Protein AF-A0A4D6N1C5-F1 (afdb_monomer_lite)

Organism: Vigna unguiculata (NCBI:txid3917)

Secondary structure (DSSP, 8-state):
-----------EESTTS-HHHHHHHHHIIIIIS--SS-TTEE-HHHHHHHHHHHTTPPP-HHHHHHHHHHHHHH-TT---TTHHHHHHHHHHTT---TTS---PPPS-----HHHHHHTTEEEETTEEEEGGGPPPP------PPP-PPPPPP----------------

Radius of gyration: 31.16 Å; chains: 1; bounding box: 78×96×58 Å

Sequence (169 aa):
MRRLDQEIGRQLLAGPLKVDERLLHYLIVWILCPRGTNHAQCSEADLMIIYVMLNHIPIHWPSIILDTMLKAKRLPQYPLPYSLLISRICEYKGVNVSDEQSHNTIKANKIAENSLKQMKFIPFGNTYIHKGDMPPSDHEEEENPPTAPIPPVDTNIGSSSGVGGSSSS

Structure (mmCIF, N/CA/C/O backbone):
data_AF-A0A4D6N1C5-F1
#
_entry.id   AF-A0A4D6N1C5-F1
#
loop_
_atom_site.group_PDB
_atom_site.id
_atom_site.type_symbol
_atom_site.label_atom_id
_atom_site.label_alt_id
_atom_site.label_comp_id
_atom_site.label_asym_id
_atom_site.label_entity_id
_atom_site.label_seq_id
_atom_site.pdbx_PDB_ins_code
_atom_site.Cartn_x
_atom_site.Cartn_y
_atom_site.Cartn_z
_atom_site.occupancy
_atom_site.B_iso_or_equiv
_atom_site.auth_seq_id
_atom_site.auth_comp_id
_atom_site.auth_asym_id
_atom_site.auth_atom_id
_atom_site.pdbx_PDB_model_num
ATOM 1 N N . MET A 1 1 ? 28.637 -7.520 23.924 1.00 36.12 1 MET A N 1
ATOM 2 C CA . MET A 1 1 ? 27.192 -7.746 23.706 1.00 36.12 1 MET A CA 1
ATOM 3 C C . MET A 1 1 ? 26.839 -7.130 22.354 1.00 36.12 1 MET A C 1
ATOM 5 O O . MET A 1 1 ? 26.818 -5.912 22.241 1.00 36.12 1 MET A O 1
ATOM 9 N N . ARG A 1 2 ? 26.776 -7.945 21.291 1.00 32.53 2 ARG A N 1
ATOM 10 C CA . ARG A 1 2 ? 26.590 -7.470 19.907 1.00 32.53 2 ARG A CA 1
ATOM 11 C C . ARG A 1 2 ? 25.115 -7.113 19.703 1.00 32.53 2 ARG A C 1
ATOM 13 O O . ARG A 1 2 ? 24.261 -7.945 19.988 1.00 32.53 2 ARG A O 1
ATOM 20 N N . ARG A 1 3 ? 24.834 -5.893 19.237 1.00 37.72 3 ARG A N 1
ATOM 21 C CA . ARG A 1 3 ? 23.512 -5.504 18.727 1.00 37.72 3 ARG A CA 1
ATOM 22 C C . ARG A 1 3 ? 23.259 -6.277 17.432 1.00 37.72 3 ARG A C 1
ATOM 24 O O . ARG A 1 3 ? 24.078 -6.204 16.523 1.00 37.72 3 ARG A O 1
ATOM 31 N N . LEU A 1 4 ? 22.160 -7.025 17.397 1.00 43.91 4 LEU A N 1
ATOM 32 C CA . LEU A 1 4 ? 21.707 -7.835 16.262 1.00 43.91 4 LEU A CA 1
ATOM 33 C C . LEU A 1 4 ? 20.710 -7.091 15.354 1.00 43.91 4 LEU A C 1
ATOM 35 O O . LEU A 1 4 ? 20.242 -7.664 14.384 1.00 43.91 4 LEU A O 1
ATOM 39 N N . ASP A 1 5 ? 20.447 -5.802 15.587 1.00 43.41 5 ASP A N 1
ATOM 40 C CA . ASP A 1 5 ? 19.431 -5.045 14.833 1.00 43.41 5 ASP A CA 1
ATOM 41 C C . ASP A 1 5 ? 19.991 -4.298 13.613 1.00 43.41 5 ASP A C 1
ATOM 43 O O . ASP A 1 5 ? 19.510 -3.231 13.233 1.00 43.41 5 ASP A O 1
ATOM 47 N N . GLN A 1 6 ? 21.040 -4.839 13.000 1.00 42.22 6 GLN A N 1
ATOM 48 C CA . GLN A 1 6 ? 21.573 -4.316 11.747 1.00 42.22 6 GLN A CA 1
ATOM 49 C C . GLN A 1 6 ? 21.777 -5.460 10.758 1.00 42.22 6 GLN A C 1
ATOM 51 O O . GLN A 1 6 ? 22.848 -5.636 10.185 1.00 42.22 6 GLN A O 1
ATOM 56 N N . GLU A 1 7 ? 20.714 -6.235 10.535 1.00 42.81 7 GLU A N 1
ATOM 57 C CA . GLU A 1 7 ? 20.507 -6.828 9.219 1.00 42.81 7 GLU A CA 1
ATOM 58 C C . GLU A 1 7 ? 20.376 -5.669 8.236 1.00 42.81 7 GLU A C 1
ATOM 60 O O . GLU A 1 7 ? 19.330 -5.045 8.058 1.00 42.81 7 GLU A O 1
ATOM 65 N N . ILE A 1 8 ? 21.520 -5.327 7.651 1.00 46.59 8 ILE A N 1
ATOM 66 C CA . ILE A 1 8 ? 21.655 -4.540 6.438 1.00 46.59 8 ILE A CA 1
ATOM 67 C C . ILE A 1 8 ? 20.926 -5.348 5.364 1.00 46.59 8 ILE A C 1
ATOM 69 O O . ILE A 1 8 ? 21.528 -6.110 4.609 1.00 46.59 8 ILE A O 1
ATOM 73 N N . GLY A 1 9 ? 19.598 -5.234 5.347 1.00 48.16 9 GLY A N 1
ATOM 74 C CA . GLY A 1 9 ? 18.778 -5.690 4.246 1.00 48.16 9 GLY A CA 1
ATOM 75 C C . GLY A 1 9 ? 19.333 -5.006 3.012 1.00 48.16 9 GLY A C 1
ATOM 76 O O . GLY A 1 9 ? 19.382 -3.774 2.950 1.00 48.16 9 GLY A O 1
ATOM 77 N N . ARG A 1 10 ? 19.848 -5.799 2.071 1.00 52.66 10 ARG A N 1
ATOM 78 C CA . ARG A 1 10 ? 20.282 -5.310 0.763 1.00 52.66 10 ARG A CA 1
ATOM 79 C C . ARG A 1 10 ? 19.184 -4.386 0.245 1.00 52.66 10 ARG A C 1
ATOM 81 O O . ARG A 1 10 ? 18.060 -4.832 0.042 1.00 52.66 10 ARG A O 1
ATOM 88 N N . GLN A 1 11 ? 19.488 -3.099 0.105 1.00 61.00 11 GLN A N 1
ATOM 89 C CA . GLN A 1 11 ? 18.526 -2.124 -0.393 1.00 61.00 11 GLN A CA 1
ATOM 90 C C . GLN A 1 11 ? 18.298 -2.436 -1.871 1.00 61.00 11 GLN A C 1
ATOM 92 O O . GLN A 1 11 ? 19.080 -2.027 -2.728 1.00 61.00 11 GLN A O 1
ATOM 97 N N . LEU A 1 12 ? 17.270 -3.231 -2.162 1.00 73.50 12 LEU A N 1
ATOM 98 C CA . LEU A 1 12 ? 16.853 -3.516 -3.524 1.00 73.50 12 LEU A CA 1
ATOM 99 C C . LEU A 1 12 ? 16.140 -2.269 -4.041 1.00 73.50 12 LEU A C 1
ATOM 101 O O . LEU A 1 12 ? 15.306 -1.679 -3.359 1.00 73.50 12 LEU A O 1
ATOM 105 N N . LEU A 1 13 ? 16.498 -1.818 -5.235 1.00 79.25 13 LEU A N 1
ATOM 106 C CA . LEU A 1 13 ? 15.767 -0.745 -5.897 1.00 79.25 13 LEU A CA 1
ATOM 107 C C . LEU A 1 13 ? 14.562 -1.360 -6.607 1.00 79.25 13 LEU A C 1
ATOM 109 O O . LEU A 1 13 ? 14.666 -2.454 -7.146 1.00 79.25 13 LEU A O 1
ATOM 113 N N . ALA A 1 14 ? 13.447 -0.637 -6.689 1.00 76.81 14 ALA A N 1
ATOM 114 C CA . ALA A 1 14 ? 12.329 -1.015 -7.560 1.00 76.81 14 ALA A CA 1
ATOM 115 C C . ALA A 1 14 ? 12.672 -0.854 -9.062 1.00 76.81 14 ALA A C 1
ATOM 117 O O . ALA A 1 14 ? 11.908 -1.253 -9.935 1.00 76.81 14 ALA A O 1
ATOM 118 N N . GLY A 1 15 ? 13.834 -0.258 -9.362 1.00 76.94 15 GLY A N 1
ATOM 119 C CA . GLY A 1 15 ? 14.343 0.035 -10.704 1.00 76.94 15 GLY A CA 1
ATOM 120 C C . GLY A 1 15 ? 14.475 -1.161 -11.661 1.00 76.94 15 GLY A C 1
ATOM 121 O O . GLY A 1 15 ? 14.214 -0.961 -12.843 1.00 76.94 15 GLY A O 1
ATOM 122 N N . PRO A 1 16 ? 14.870 -2.362 -11.205 1.00 82.19 16 PRO A N 1
ATOM 123 C CA . PRO A 1 16 ? 14.964 -3.559 -12.047 1.00 82.19 16 PRO A CA 1
ATOM 124 C C . PRO A 1 16 ? 13.665 -4.377 -12.173 1.00 82.19 16 PRO A C 1
ATOM 126 O O . PRO A 1 16 ? 13.671 -5.381 -12.877 1.00 82.19 16 PRO A O 1
ATOM 129 N N . LEU A 1 17 ? 12.577 -4.003 -11.484 1.00 83.12 17 LEU A N 1
ATOM 130 C CA . LEU A 1 17 ? 11.295 -4.720 -11.559 1.00 83.12 17 LEU A CA 1
ATOM 131 C C . LEU A 1 17 ? 10.588 -4.459 -12.893 1.00 83.12 17 LEU A C 1
ATOM 133 O O . LEU A 1 17 ? 10.710 -3.368 -13.456 1.00 83.12 17 LEU A O 1
ATOM 137 N N . LYS A 1 18 ? 9.781 -5.410 -13.372 1.00 85.62 18 LYS A N 1
ATOM 138 C CA . LYS A 1 18 ? 8.895 -5.172 -14.525 1.00 85.62 18 LYS A CA 1
ATOM 139 C C . LYS A 1 18 ? 7.900 -4.049 -14.220 1.00 85.62 18 LYS A C 1
ATOM 141 O O . LYS A 1 18 ? 7.646 -3.729 -13.059 1.00 85.62 18 LYS A O 1
ATOM 146 N N . VAL A 1 19 ? 7.310 -3.456 -15.258 1.00 82.00 19 VAL A N 1
ATOM 147 C CA . VAL A 1 19 ? 6.355 -2.341 -15.108 1.00 82.00 19 VAL A CA 1
ATOM 148 C C . VAL A 1 19 ? 5.199 -2.709 -14.167 1.00 82.00 19 VAL A C 1
ATOM 150 O O . VAL A 1 19 ? 4.911 -1.946 -13.246 1.00 82.00 19 VAL A O 1
ATOM 153 N N . ASP A 1 20 ? 4.615 -3.899 -14.323 1.00 84.75 20 ASP A N 1
ATOM 154 C CA . ASP A 1 20 ? 3.500 -4.365 -13.484 1.00 84.75 20 ASP A CA 1
ATOM 155 C C . ASP A 1 20 ? 3.916 -4.566 -12.019 1.00 84.75 20 ASP A C 1
ATOM 157 O O . ASP A 1 20 ? 3.252 -4.093 -11.098 1.00 84.75 20 ASP A O 1
ATOM 161 N N . GLU A 1 21 ? 5.067 -5.205 -11.790 1.00 89.12 21 GLU A N 1
ATOM 162 C CA . GLU A 1 21 ? 5.654 -5.410 -10.457 1.00 89.12 21 GLU A CA 1
ATOM 163 C C . GLU A 1 21 ? 5.962 -4.077 -9.767 1.00 89.12 21 GLU A C 1
ATOM 165 O O . GLU A 1 21 ? 5.753 -3.915 -8.565 1.00 89.12 21 GLU A O 1
ATOM 170 N N . ARG A 1 22 ? 6.430 -3.091 -10.534 1.00 85.88 22 ARG A N 1
ATOM 171 C CA . ARG A 1 22 ? 6.745 -1.753 -10.040 1.00 85.88 22 ARG A CA 1
ATOM 172 C C . ARG A 1 22 ? 5.488 -0.956 -9.714 1.00 85.88 22 ARG A C 1
ATOM 174 O O . ARG A 1 22 ? 5.465 -0.245 -8.712 1.00 85.88 22 ARG A O 1
ATOM 181 N N . LEU A 1 23 ? 4.439 -1.079 -10.524 1.00 85.69 23 LEU A N 1
ATOM 182 C CA . LEU A 1 23 ? 3.145 -0.472 -10.230 1.00 85.69 23 LEU A CA 1
ATOM 183 C C . LEU A 1 23 ? 2.548 -1.066 -8.948 1.00 85.69 23 LEU A C 1
ATOM 185 O O . LEU A 1 23 ? 2.091 -0.315 -8.084 1.00 85.69 23 LEU A O 1
ATOM 189 N N . LEU A 1 24 ? 2.626 -2.391 -8.785 1.00 90.25 24 LEU A N 1
ATOM 190 C CA . LEU A 1 24 ? 2.238 -3.071 -7.549 1.00 90.25 24 LEU A CA 1
ATOM 191 C C . LEU A 1 24 ? 3.071 -2.591 -6.359 1.00 90.25 24 LEU A C 1
ATOM 193 O O . LEU A 1 24 ? 2.501 -2.264 -5.321 1.00 90.25 24 LEU A O 1
ATOM 197 N N . HIS A 1 25 ? 4.394 -2.470 -6.512 1.00 89.81 25 HIS A N 1
ATOM 198 C CA . HIS A 1 25 ? 5.272 -1.903 -5.483 1.00 89.81 25 HIS A CA 1
ATOM 199 C C . HIS A 1 25 ? 4.802 -0.512 -5.050 1.00 89.81 25 HIS A C 1
ATOM 201 O O . HIS A 1 25 ? 4.629 -0.262 -3.859 1.00 89.81 25 HIS A O 1
ATOM 207 N N . TYR A 1 26 ? 4.523 0.388 -5.996 1.00 86.00 26 TYR A N 1
ATOM 208 C CA . TYR A 1 26 ? 4.030 1.723 -5.658 1.00 86.00 26 TYR A CA 1
ATOM 209 C C . TYR A 1 26 ? 2.666 1.685 -4.967 1.00 86.00 26 TYR A C 1
ATOM 211 O O . TYR A 1 26 ? 2.483 2.381 -3.971 1.00 86.00 26 TYR A O 1
ATOM 219 N N . LEU A 1 27 ? 1.736 0.840 -5.417 1.00 86.56 27 LEU A N 1
ATOM 220 C CA . LEU A 1 27 ? 0.441 0.664 -4.757 1.00 86.56 27 LEU A CA 1
ATOM 221 C C . LEU A 1 27 ? 0.609 0.191 -3.307 1.00 86.56 27 LEU A C 1
ATOM 223 O O . LEU A 1 27 ? -0.037 0.712 -2.394 1.00 86.56 27 LEU A O 1
ATOM 227 N N . ILE A 1 28 ? 1.514 -0.762 -3.084 1.00 87.62 28 ILE A N 1
ATOM 228 C CA . ILE A 1 28 ? 1.828 -1.274 -1.753 1.00 87.62 28 ILE A CA 1
ATOM 229 C C . ILE A 1 28 ? 2.409 -0.152 -0.900 1.00 87.62 28 ILE A C 1
ATOM 231 O O . ILE A 1 28 ? 1.866 0.154 0.153 1.00 87.62 28 ILE A O 1
ATOM 235 N N . VAL A 1 29 ? 3.456 0.525 -1.361 1.00 85.56 29 VAL A N 1
ATOM 236 C CA . VAL A 1 29 ? 4.172 1.532 -0.566 1.00 85.56 29 VAL A CA 1
ATOM 237 C C . VAL A 1 29 ? 3.378 2.819 -0.349 1.00 85.56 29 VAL A C 1
ATOM 239 O O . VAL A 1 29 ? 3.680 3.559 0.580 1.00 85.56 29 VAL A O 1
ATOM 242 N N . TRP A 1 30 ? 2.369 3.113 -1.162 1.00 79.81 30 TRP A N 1
ATOM 243 C CA . TRP A 1 30 ? 1.564 4.324 -0.993 1.00 79.81 30 TRP A CA 1
ATOM 244 C C . TRP A 1 30 ? 0.241 4.079 -0.282 1.00 79.81 30 TRP A C 1
ATOM 246 O O . TRP A 1 30 ? -0.221 4.956 0.444 1.00 79.81 30 TRP A O 1
ATOM 256 N N . ILE A 1 31 ? -0.372 2.911 -0.483 1.00 80.19 31 ILE A N 1
ATOM 257 C CA . ILE A 1 31 ? -1.743 2.656 -0.030 1.00 80.19 31 ILE A CA 1
ATOM 258 C C . ILE A 1 31 ? -1.784 1.556 1.031 1.00 80.19 31 ILE A C 1
ATOM 260 O O . ILE A 1 31 ? -2.375 1.752 2.089 1.00 80.19 31 ILE A O 1
ATOM 264 N N . LEU A 1 32 ? -1.156 0.405 0.775 1.00 81.62 32 LEU A N 1
ATOM 265 C CA . LEU A 1 32 ? -1.341 -0.794 1.610 1.00 81.62 32 LEU A CA 1
ATOM 266 C C . LEU A 1 32 ? -0.343 -0.902 2.769 1.00 81.62 32 LEU A C 1
ATOM 268 O O . LEU A 1 32 ? -0.635 -1.412 3.840 1.00 81.62 32 LEU A O 1
ATOM 272 N N . CYS A 1 33 ? 0.886 -0.479 2.584 1.00 81.62 33 CYS A N 1
ATOM 273 C CA . CYS A 1 33 ? 1.932 -0.534 3.593 1.00 81.62 33 CYS A CA 1
ATOM 274 C C . CYS A 1 33 ? 2.741 0.755 3.507 1.00 81.62 33 CYS A C 1
ATOM 276 O O . CYS A 1 33 ? 3.924 0.720 3.155 1.00 81.62 33 CYS A O 1
ATOM 278 N N . PRO A 1 34 ? 2.119 1.915 3.779 1.00 78.12 34 PRO A N 1
ATOM 279 C CA . PRO A 1 34 ? 2.815 3.170 3.628 1.00 78.12 34 PRO A CA 1
ATOM 280 C C . PRO A 1 34 ? 3.932 3.325 4.633 1.00 78.12 34 PRO A C 1
ATOM 282 O O . PRO A 1 34 ? 3.792 3.041 5.824 1.00 78.12 34 PRO A O 1
ATOM 285 N N . ARG A 1 35 ? 5.073 3.770 4.114 1.00 75.44 35 ARG A N 1
ATOM 286 C CA . ARG A 1 35 ? 6.318 3.938 4.856 1.00 75.44 35 ARG A CA 1
ATOM 287 C C . ARG A 1 35 ? 6.852 5.343 4.628 1.00 75.44 35 ARG A C 1
ATOM 289 O O . ARG A 1 35 ? 6.720 5.901 3.541 1.00 75.44 35 ARG A O 1
ATOM 296 N N . GLY A 1 36 ? 7.492 5.887 5.661 1.00 68.88 36 GLY A N 1
ATOM 297 C CA . GLY A 1 36 ? 8.195 7.173 5.593 1.00 68.88 36 GLY A CA 1
ATOM 298 C C . GLY A 1 36 ? 9.591 7.092 4.962 1.00 68.88 36 GLY A C 1
ATOM 299 O O . GLY A 1 36 ? 10.303 8.088 4.935 1.00 68.88 36 GLY A O 1
ATOM 300 N N . THR A 1 37 ? 10.016 5.911 4.505 1.00 71.69 37 THR A N 1
ATOM 301 C CA . THR A 1 37 ? 11.320 5.681 3.865 1.00 71.69 37 THR A CA 1
ATOM 302 C C . THR A 1 37 ? 11.252 5.932 2.357 1.00 71.69 37 THR A C 1
ATOM 304 O O . THR A 1 37 ? 10.173 6.089 1.795 1.00 71.69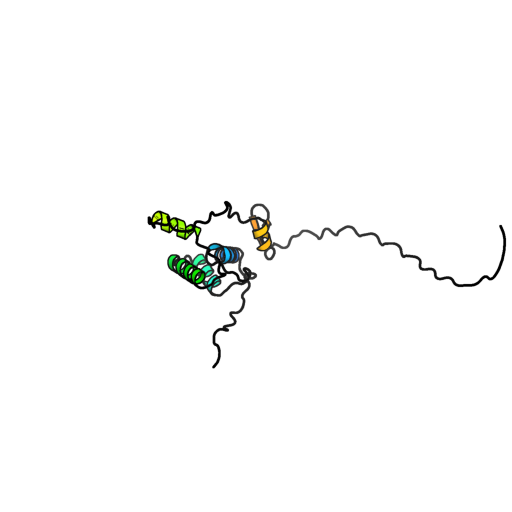 37 THR A O 1
ATOM 307 N N . ASN A 1 38 ? 12.404 5.948 1.678 1.00 77.81 38 ASN A N 1
ATOM 308 C CA . ASN A 1 38 ? 12.483 6.145 0.228 1.00 77.81 38 ASN A CA 1
ATOM 309 C C . ASN A 1 38 ? 11.603 5.133 -0.534 1.00 77.81 38 ASN A C 1
ATOM 311 O O . ASN A 1 38 ? 11.867 3.933 -0.504 1.00 77.81 38 ASN A O 1
ATOM 315 N N . HIS A 1 39 ? 10.589 5.616 -1.259 1.00 78.62 39 HIS A N 1
ATOM 316 C CA . HIS A 1 39 ? 9.636 4.768 -1.988 1.00 78.62 39 HIS A CA 1
ATOM 317 C C . HIS A 1 39 ? 10.237 4.041 -3.195 1.00 78.62 39 HIS A C 1
ATOM 319 O O . HIS A 1 39 ? 9.641 3.090 -3.691 1.00 78.62 39 HIS A O 1
ATOM 325 N N . ALA A 1 40 ? 11.422 4.447 -3.659 1.00 79.06 40 ALA A N 1
ATOM 326 C CA . ALA A 1 40 ? 12.165 3.719 -4.685 1.00 79.06 40 ALA A CA 1
ATOM 327 C C . ALA A 1 40 ? 12.864 2.461 -4.139 1.00 79.06 40 ALA A C 1
ATOM 329 O O . ALA A 1 40 ? 13.331 1.640 -4.930 1.00 79.06 40 ALA A O 1
ATOM 330 N N . GLN A 1 41 ? 12.959 2.311 -2.813 1.00 84.00 41 GLN A N 1
ATOM 331 C CA . GLN A 1 41 ? 13.503 1.115 -2.181 1.00 84.00 41 GLN A CA 1
ATOM 332 C C . GLN A 1 41 ? 12.413 0.055 -2.030 1.00 84.00 41 GLN A C 1
ATOM 334 O O . GLN A 1 41 ? 11.312 0.320 -1.546 1.00 84.00 41 GLN A O 1
ATOM 339 N N . CYS A 1 42 ? 12.759 -1.154 -2.442 1.00 83.75 42 CYS A N 1
ATOM 340 C CA . CYS A 1 42 ? 11.967 -2.357 -2.318 1.00 83.75 42 CYS A CA 1
ATOM 341 C C . CYS A 1 42 ? 12.561 -3.192 -1.177 1.00 83.75 42 CYS A C 1
ATOM 343 O O . CYS A 1 42 ? 13.748 -3.516 -1.168 1.00 83.75 42 CYS A O 1
ATOM 345 N N . SER A 1 43 ? 11.748 -3.477 -0.168 1.00 85.88 43 SER A N 1
ATOM 346 C CA . SER A 1 43 ? 12.099 -4.369 0.935 1.00 85.88 43 SER A CA 1
ATOM 347 C C . SER A 1 43 ? 11.649 -5.787 0.623 1.00 85.88 43 SER A C 1
ATOM 349 O O . SER A 1 43 ? 10.731 -5.987 -0.165 1.00 85.88 43 SER A O 1
ATOM 351 N N . GLU A 1 44 ? 12.232 -6.772 1.297 1.00 86.44 44 GLU A N 1
ATOM 352 C CA . GLU A 1 44 ? 11.825 -8.174 1.164 1.00 86.44 44 GLU A CA 1
ATOM 353 C C . GLU A 1 44 ? 10.315 -8.377 1.372 1.00 86.44 44 GLU A C 1
ATOM 355 O O . GLU A 1 44 ? 9.674 -9.088 0.602 1.00 86.44 44 GLU A O 1
ATOM 360 N N . ALA A 1 45 ? 9.718 -7.676 2.341 1.00 85.88 45 ALA A N 1
ATOM 361 C CA . ALA A 1 45 ? 8.276 -7.714 2.567 1.00 85.88 45 ALA A CA 1
ATOM 362 C C . ALA A 1 45 ? 7.472 -7.205 1.356 1.00 85.88 45 ALA A C 1
ATOM 364 O O . ALA A 1 45 ? 6.425 -7.769 1.046 1.00 85.88 45 ALA A O 1
ATOM 365 N N . ASP A 1 46 ? 7.964 -6.184 0.645 1.00 88.50 46 ASP A N 1
ATOM 366 C CA . ASP A 1 46 ? 7.302 -5.685 -0.566 1.00 88.50 46 ASP A CA 1
ATOM 367 C C . ASP A 1 46 ? 7.368 -6.734 -1.679 1.00 88.50 46 ASP A C 1
ATOM 369 O O . ASP A 1 46 ? 6.347 -7.020 -2.298 1.00 88.50 46 ASP A O 1
ATOM 373 N N . LEU A 1 47 ? 8.532 -7.368 -1.887 1.00 90.62 47 LEU A N 1
ATOM 374 C CA . LEU A 1 47 ? 8.682 -8.443 -2.876 1.00 90.62 47 LEU A CA 1
ATOM 375 C C . LEU A 1 47 ? 7.760 -9.625 -2.565 1.00 90.62 47 LEU A C 1
ATOM 377 O O . LEU A 1 47 ? 7.128 -10.159 -3.473 1.00 90.62 47 LEU A O 1
ATOM 381 N N . MET A 1 48 ? 7.649 -10.010 -1.292 1.00 90.12 48 MET A N 1
ATOM 382 C CA . MET A 1 48 ? 6.746 -11.079 -0.866 1.00 90.12 48 MET A CA 1
ATOM 383 C C . MET A 1 48 ? 5.288 -10.731 -1.166 1.00 90.12 48 MET A C 1
ATOM 385 O O . MET A 1 48 ? 4.563 -11.561 -1.707 1.00 90.12 48 MET A O 1
ATOM 389 N N . ILE A 1 49 ? 4.854 -9.500 -0.879 1.00 89.75 49 ILE A N 1
ATOM 390 C CA . ILE A 1 49 ? 3.486 -9.064 -1.182 1.00 89.75 49 ILE A CA 1
ATOM 391 C C . ILE A 1 49 ? 3.254 -9.022 -2.700 1.00 89.75 49 ILE A C 1
ATOM 393 O O . ILE A 1 49 ? 2.232 -9.528 -3.159 1.00 89.75 49 ILE A O 1
ATOM 397 N N . ILE A 1 50 ? 4.194 -8.481 -3.485 1.00 92.06 50 ILE A N 1
ATOM 398 C CA . ILE A 1 50 ? 4.116 -8.462 -4.957 1.00 92.06 50 ILE A CA 1
ATOM 399 C C . ILE A 1 50 ? 3.982 -9.889 -5.495 1.00 92.06 50 ILE A C 1
ATOM 401 O O . ILE A 1 50 ? 3.072 -10.167 -6.273 1.00 92.06 50 ILE A O 1
ATOM 405 N N . TYR A 1 51 ? 4.833 -10.810 -5.038 1.00 92.44 51 TYR A N 1
ATOM 406 C CA . TYR A 1 51 ? 4.792 -12.216 -5.433 1.00 92.44 51 TYR A CA 1
ATOM 407 C C . TYR A 1 51 ? 3.441 -12.860 -5.107 1.00 92.44 51 TYR A C 1
ATOM 409 O O . TYR A 1 51 ? 2.831 -13.497 -5.963 1.00 92.44 51 TYR A O 1
ATOM 417 N N . VAL A 1 52 ? 2.946 -12.672 -3.884 1.00 93.19 52 VAL A N 1
ATOM 418 C CA . VAL A 1 52 ? 1.667 -13.232 -3.430 1.00 93.19 52 VAL A CA 1
ATOM 419 C C . VAL A 1 52 ? 0.497 -12.677 -4.253 1.00 93.19 52 VAL A C 1
ATOM 421 O O . VAL A 1 52 ? -0.378 -13.450 -4.641 1.00 93.19 52 VAL A O 1
ATOM 424 N N . MET A 1 53 ? 0.505 -11.383 -4.600 1.00 91.25 53 MET A N 1
ATOM 425 C CA . MET A 1 53 ? -0.515 -10.791 -5.475 1.00 91.25 53 MET A CA 1
ATOM 426 C C . MET A 1 53 ? -0.464 -11.338 -6.902 1.00 91.25 53 MET A C 1
ATOM 428 O O . MET A 1 53 ? -1.506 -11.703 -7.442 1.00 91.25 53 MET A O 1
ATOM 432 N N . LEU A 1 54 ? 0.728 -11.422 -7.501 1.00 92.12 54 LEU A N 1
ATOM 433 C CA . LEU A 1 54 ? 0.909 -11.934 -8.864 1.00 92.12 54 LEU A CA 1
ATOM 434 C C . LEU A 1 54 ? 0.516 -13.409 -8.994 1.00 92.12 54 LEU A C 1
ATOM 436 O O . LEU A 1 54 ? 0.039 -13.827 -10.042 1.00 92.12 54 LEU A O 1
ATOM 440 N N . ASN A 1 55 ? 0.688 -14.191 -7.927 1.00 93.00 55 ASN A N 1
ATOM 441 C CA . ASN A 1 55 ? 0.306 -15.603 -7.887 1.00 93.00 55 ASN A CA 1
ATOM 442 C C . ASN A 1 55 ? -1.118 -15.835 -7.356 1.00 93.00 55 ASN A C 1
ATOM 444 O O . ASN A 1 55 ? -1.503 -16.982 -7.141 1.00 93.00 55 ASN A O 1
ATOM 448 N N . HIS A 1 56 ? -1.900 -14.774 -7.122 1.00 91.88 56 HIS A N 1
ATOM 449 C CA . HIS A 1 56 ? -3.267 -14.853 -6.591 1.00 91.88 56 HIS A CA 1
ATOM 450 C C . HIS A 1 56 ? -3.390 -15.648 -5.280 1.00 91.88 56 HIS A C 1
ATOM 452 O O . HIS A 1 56 ? -4.413 -16.276 -5.000 1.00 91.88 56 HIS A O 1
ATOM 458 N N . ILE A 1 57 ? -2.346 -15.616 -4.455 1.00 94.19 57 ILE A N 1
ATOM 459 C CA . ILE A 1 57 ? -2.344 -16.271 -3.152 1.00 94.19 57 ILE A CA 1
ATOM 460 C C . ILE A 1 57 ? -3.150 -15.389 -2.180 1.00 94.19 57 ILE A C 1
ATOM 462 O O . ILE A 1 57 ? -2.957 -14.170 -2.146 1.00 94.19 57 ILE A O 1
ATOM 466 N N . PRO A 1 58 ? -4.067 -15.963 -1.380 1.00 90.25 58 PRO A N 1
ATOM 467 C CA . PRO A 1 58 ? -4.900 -15.183 -0.473 1.00 90.25 58 PRO A CA 1
ATOM 468 C C . PRO A 1 58 ? -4.059 -14.491 0.606 1.00 90.25 58 PRO A C 1
ATOM 470 O O . PRO A 1 58 ? -3.323 -15.131 1.356 1.00 90.25 58 PRO A O 1
ATOM 473 N N . ILE A 1 59 ? -4.213 -13.170 0.708 1.00 88.12 59 ILE A N 1
ATOM 474 C CA . ILE A 1 59 ? -3.572 -12.339 1.732 1.00 88.12 59 ILE A CA 1
ATOM 475 C C . ILE A 1 59 ? -4.542 -12.134 2.891 1.00 88.12 59 ILE A C 1
ATOM 477 O O . ILE A 1 59 ? -5.688 -11.723 2.696 1.00 88.12 59 ILE A O 1
ATOM 481 N N . HIS A 1 60 ? -4.066 -12.342 4.118 1.00 90.00 60 HIS A N 1
ATOM 482 C CA . HIS A 1 60 ? -4.832 -12.016 5.317 1.00 90.00 60 HIS A CA 1
ATOM 483 C C . HIS A 1 60 ? -4.762 -10.510 5.629 1.00 90.00 60 HIS A C 1
ATOM 485 O O . HIS A 1 60 ? -4.095 -10.062 6.564 1.00 90.00 60 HIS A O 1
ATOM 491 N N . TRP A 1 61 ? -5.464 -9.714 4.819 1.00 87.19 61 TRP A N 1
ATOM 492 C CA . TRP A 1 61 ? -5.494 -8.249 4.900 1.00 87.19 61 TRP A CA 1
ATOM 493 C C . TRP A 1 61 ? -5.784 -7.673 6.291 1.00 87.19 61 TRP A C 1
ATOM 495 O O . TRP A 1 61 ? -5.103 -6.716 6.665 1.00 87.19 61 TRP A O 1
ATOM 505 N N . PRO A 1 62 ? -6.716 -8.231 7.095 1.00 89.31 62 PRO A N 1
ATOM 506 C CA . PRO A 1 62 ? -6.984 -7.697 8.427 1.00 89.31 62 PRO A CA 1
ATOM 507 C C . PRO A 1 62 ? -5.744 -7.689 9.326 1.00 89.31 62 PRO A C 1
ATOM 509 O O . PRO A 1 62 ? -5.548 -6.732 10.069 1.00 89.31 62 PRO A O 1
ATOM 512 N N . SER A 1 63 ? -4.876 -8.704 9.219 1.00 89.19 63 SER A N 1
ATOM 513 C CA . SER A 1 63 ? -3.625 -8.750 9.988 1.00 89.19 63 SER A CA 1
ATOM 514 C C . SER A 1 63 ? -2.655 -7.652 9.566 1.00 89.19 63 SER A C 1
ATOM 516 O O . SER A 1 63 ? -2.098 -6.980 10.425 1.00 89.19 63 SER A O 1
ATOM 518 N N . ILE A 1 64 ? -2.501 -7.408 8.260 1.00 86.44 64 ILE A N 1
ATOM 519 C CA . ILE A 1 64 ? -1.612 -6.352 7.747 1.00 86.44 64 ILE A CA 1
ATOM 520 C C . ILE A 1 64 ? -2.096 -4.968 8.195 1.00 86.44 64 ILE A C 1
ATOM 522 O O . ILE A 1 64 ? -1.298 -4.137 8.642 1.00 86.44 64 ILE A O 1
ATOM 526 N N . ILE A 1 65 ? -3.408 -4.727 8.106 1.00 88.31 65 ILE A N 1
ATOM 527 C CA . ILE A 1 65 ? -4.027 -3.472 8.544 1.00 88.31 65 ILE A CA 1
ATOM 528 C C . ILE A 1 65 ? -3.814 -3.289 10.049 1.00 88.31 65 ILE A C 1
ATOM 530 O O . ILE A 1 65 ? -3.361 -2.226 10.473 1.00 88.31 65 ILE A O 1
ATOM 534 N N . LEU A 1 66 ? -4.079 -4.326 10.849 1.00 89.00 66 LEU A N 1
ATOM 535 C CA . LEU A 1 66 ? -3.899 -4.288 12.298 1.00 89.00 66 LEU A CA 1
ATOM 536 C C . LEU A 1 66 ? -2.445 -4.000 12.684 1.00 89.00 66 LEU A C 1
ATOM 538 O O . LEU A 1 66 ? -2.199 -3.087 13.470 1.00 89.00 66 LEU A O 1
ATOM 542 N N . ASP A 1 67 ? -1.481 -4.707 12.096 1.00 87.56 67 ASP A N 1
ATOM 543 C CA . ASP A 1 67 ? -0.057 -4.502 12.374 1.00 87.56 67 ASP A CA 1
ATOM 544 C C . ASP A 1 67 ? 0.397 -3.088 12.011 1.00 87.56 67 ASP A C 1
ATOM 546 O O . ASP A 1 67 ? 1.153 -2.452 12.749 1.00 87.56 67 ASP A O 1
ATOM 550 N N . THR A 1 68 ? -0.088 -2.563 10.887 1.00 85.69 68 THR A N 1
ATOM 551 C CA . THR A 1 68 ? 0.198 -1.190 10.456 1.00 85.69 68 THR A CA 1
ATOM 552 C C . THR A 1 68 ? -0.385 -0.168 11.431 1.00 85.69 68 THR A C 1
ATOM 554 O O . THR A 1 68 ? 0.298 0.783 11.810 1.00 85.69 68 THR A O 1
ATOM 557 N N . MET A 1 69 ? -1.615 -0.381 11.900 1.00 87.12 69 MET A N 1
ATOM 558 C CA . MET A 1 69 ? -2.257 0.483 12.895 1.00 87.12 69 MET A CA 1
ATOM 559 C C . MET A 1 69 ? -1.560 0.412 14.262 1.00 87.12 69 MET A C 1
ATOM 561 O O . MET A 1 69 ? -1.370 1.440 14.912 1.00 87.12 69 MET A O 1
ATOM 565 N N . LEU A 1 70 ? -1.103 -0.770 14.687 1.00 89.00 70 LEU A N 1
ATOM 566 C CA . LEU A 1 70 ? -0.309 -0.936 15.909 1.00 89.00 70 LEU A CA 1
ATOM 567 C C . LEU A 1 70 ? 1.051 -0.233 15.803 1.00 89.00 70 LEU A C 1
ATOM 569 O O . LEU A 1 70 ? 1.498 0.396 16.765 1.00 89.00 70 LEU A O 1
ATOM 573 N N . LYS A 1 71 ? 1.694 -0.278 14.629 1.00 86.25 71 LYS A N 1
ATOM 574 C CA . LYS A 1 71 ? 2.915 0.495 14.351 1.00 86.25 71 LYS A CA 1
ATOM 575 C C . LYS A 1 71 ? 2.653 1.998 14.423 1.00 86.25 71 LYS A C 1
ATOM 577 O O . LYS A 1 71 ? 3.429 2.688 15.081 1.00 86.25 71 LYS A O 1
ATOM 582 N N . ALA A 1 72 ? 1.559 2.478 13.826 1.00 85.62 72 ALA A N 1
ATOM 583 C CA . ALA A 1 72 ? 1.152 3.883 13.891 1.00 85.62 72 ALA A CA 1
ATOM 584 C C . ALA A 1 72 ? 0.908 4.348 15.335 1.00 85.62 72 ALA A C 1
ATOM 586 O O . ALA A 1 72 ? 1.353 5.420 15.723 1.00 85.62 72 ALA A O 1
ATOM 587 N N . LYS A 1 73 ? 0.293 3.500 16.169 1.00 87.06 73 LYS A N 1
ATOM 588 C CA . LYS A 1 73 ? 0.110 3.772 17.602 1.00 87.06 73 LYS A CA 1
ATOM 589 C C . LYS A 1 73 ? 1.437 3.861 18.368 1.00 87.06 73 LYS A C 1
ATOM 591 O O . LYS A 1 73 ? 1.549 4.639 19.310 1.00 87.06 73 LYS A O 1
ATOM 596 N N . ARG A 1 74 ? 2.427 3.034 18.018 1.00 87.75 74 ARG A N 1
ATOM 597 C CA . ARG A 1 74 ? 3.717 2.959 18.730 1.00 87.75 74 ARG A CA 1
ATOM 598 C C . ARG A 1 74 ? 4.685 4.077 18.339 1.00 87.75 74 ARG A 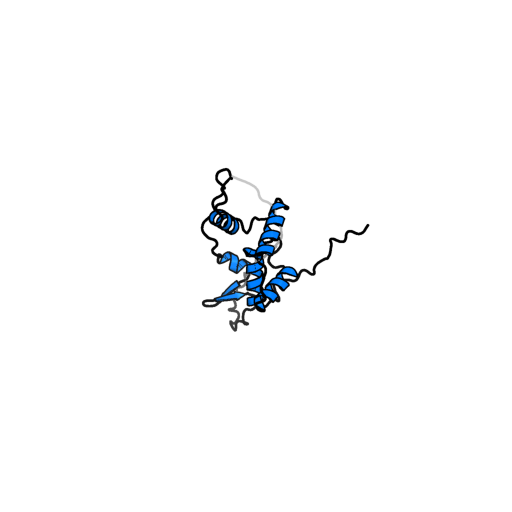C 1
ATOM 600 O O . ARG A 1 74 ? 5.531 4.451 19.146 1.00 87.75 74 ARG A O 1
ATOM 607 N N . LEU A 1 75 ? 4.621 4.549 17.097 1.00 84.56 75 LEU A N 1
ATOM 608 C CA . LEU A 1 75 ? 5.587 5.481 16.522 1.00 84.56 75 LEU A CA 1
ATOM 609 C C . LEU A 1 75 ? 4.956 6.877 16.373 1.00 84.56 75 LEU A C 1
ATOM 611 O O . LEU A 1 75 ? 4.109 7.045 15.501 1.00 84.56 75 LEU A O 1
ATOM 615 N N . PRO A 1 76 ? 5.400 7.895 17.139 1.00 78.50 76 PRO A N 1
ATOM 616 C CA . PRO A 1 76 ? 4.748 9.211 17.172 1.00 78.50 76 PRO A CA 1
ATOM 617 C C . PRO A 1 76 ? 4.637 9.910 15.810 1.00 78.50 76 PRO A C 1
ATOM 619 O O . PRO A 1 76 ? 3.673 10.620 15.557 1.00 78.50 76 PRO A O 1
ATOM 622 N N . GLN A 1 77 ? 5.617 9.686 14.928 1.00 79.94 77 GLN A N 1
ATOM 623 C CA . GLN A 1 77 ? 5.719 10.336 13.615 1.00 79.94 77 GLN A CA 1
ATOM 624 C C . GLN A 1 77 ? 5.268 9.437 12.456 1.00 79.94 77 GLN A C 1
ATOM 626 O O . GLN A 1 77 ? 5.519 9.756 11.294 1.00 79.94 77 GLN A O 1
ATOM 631 N N . TYR A 1 78 ? 4.676 8.277 12.742 1.00 79.56 78 TYR A N 1
ATOM 632 C CA . TYR A 1 78 ? 4.242 7.367 11.690 1.00 79.56 78 TYR A CA 1
ATOM 633 C C . TYR A 1 78 ? 2.868 7.799 11.156 1.00 79.56 78 TYR A C 1
ATOM 635 O O . TYR A 1 78 ? 1.974 8.096 11.949 1.00 79.56 78 TYR A O 1
ATOM 643 N N . PRO A 1 79 ? 2.677 7.855 9.824 1.00 75.88 79 PRO A N 1
ATOM 644 C CA . PRO A 1 79 ? 1.405 8.271 9.243 1.00 75.88 79 PRO A CA 1
ATOM 645 C C . PRO A 1 79 ? 0.272 7.324 9.659 1.00 75.88 79 PRO A C 1
ATOM 647 O O . PRO A 1 79 ? 0.514 6.158 9.961 1.00 75.88 79 PRO A O 1
ATOM 650 N N . LEU A 1 80 ? -0.975 7.805 9.638 1.00 82.31 80 LEU A N 1
ATOM 651 C CA . LEU A 1 80 ? -2.165 6.995 9.922 1.00 82.31 80 LEU A CA 1
ATOM 652 C C . LEU A 1 80 ? -2.879 6.613 8.612 1.00 82.31 80 LEU A C 1
ATOM 654 O O . LEU A 1 80 ? -3.817 7.296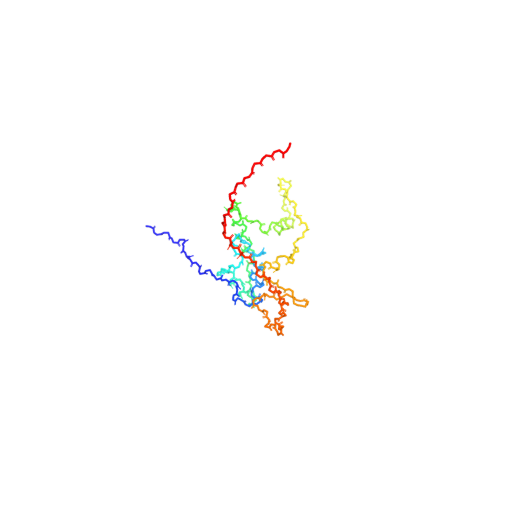 8.196 1.00 82.31 80 LEU A O 1
ATOM 658 N N . PRO A 1 81 ? -2.444 5.545 7.925 1.00 78.19 81 PRO A N 1
ATOM 659 C CA . PRO A 1 81 ? -2.817 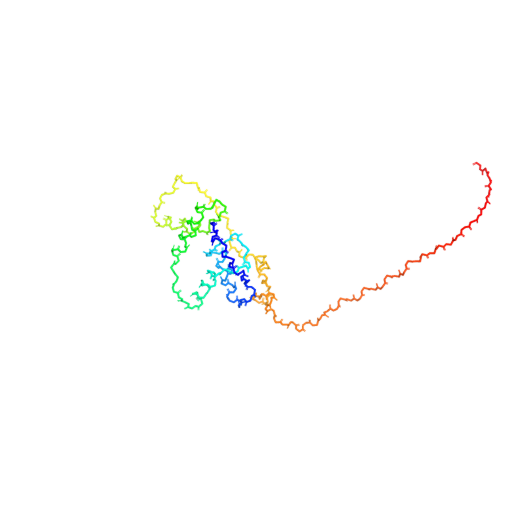5.316 6.531 1.00 78.19 81 PRO A CA 1
ATOM 660 C C . PRO A 1 81 ? -4.221 4.778 6.309 1.00 78.19 81 PRO A C 1
ATOM 662 O O . PRO A 1 81 ? -4.776 4.924 5.225 1.00 78.19 81 PRO A O 1
ATOM 665 N N . TYR A 1 82 ? -4.806 4.180 7.343 1.00 86.38 82 TYR A N 1
ATOM 666 C CA . TYR A 1 82 ? -6.116 3.546 7.272 1.00 86.38 82 TYR A CA 1
ATOM 667 C C . TYR A 1 82 ? -7.197 4.310 8.018 1.00 86.38 82 TYR A C 1
ATOM 669 O O . TYR A 1 82 ? -8.283 3.774 8.196 1.00 86.38 82 TYR A O 1
ATOM 677 N N . SER A 1 83 ? -6.932 5.550 8.434 1.00 84.56 83 SER A N 1
ATOM 678 C CA . SER A 1 83 ? -7.874 6.371 9.204 1.00 84.56 83 SER A CA 1
ATOM 679 C C . SER A 1 83 ? -9.283 6.347 8.611 1.00 84.56 83 SER A C 1
ATOM 681 O O . SER A 1 83 ? -10.222 5.962 9.296 1.00 84.56 83 SER A O 1
ATOM 683 N N . LEU A 1 84 ? -9.419 6.622 7.310 1.00 85.25 84 LEU A N 1
ATOM 684 C CA . LEU A 1 84 ? -10.716 6.634 6.633 1.00 85.25 84 LEU A CA 1
ATOM 685 C C . LEU A 1 84 ? -11.393 5.254 6.609 1.00 85.25 84 LEU A C 1
ATOM 687 O O . LEU A 1 84 ? -12.585 5.155 6.885 1.00 85.25 84 LEU A O 1
ATOM 691 N N . LEU A 1 85 ? -10.647 4.193 6.286 1.00 86.44 85 LEU A N 1
ATOM 692 C CA . LEU A 1 85 ? -11.180 2.827 6.251 1.00 86.44 85 LEU A CA 1
ATOM 693 C C . LEU A 1 85 ? -11.666 2.398 7.640 1.00 86.44 85 LEU A C 1
ATOM 695 O O . LEU A 1 85 ? -12.771 1.880 7.777 1.00 86.44 85 LEU A O 1
ATOM 699 N N . ILE A 1 86 ? -10.854 2.645 8.667 1.00 87.44 86 ILE A N 1
ATOM 700 C CA . ILE A 1 86 ? -11.172 2.304 10.051 1.00 87.44 86 ILE A CA 1
ATOM 701 C C . ILE A 1 86 ? -12.378 3.108 10.540 1.00 87.44 86 ILE A C 1
ATOM 703 O O . ILE A 1 86 ? -13.291 2.512 11.103 1.00 87.44 86 ILE A O 1
ATOM 707 N N . SER A 1 87 ? -12.456 4.411 10.249 1.00 87.06 87 SER A N 1
ATOM 708 C CA . SER A 1 87 ? -13.635 5.225 10.572 1.00 87.06 87 SER A CA 1
ATOM 709 C C . SER A 1 87 ? -14.913 4.646 9.960 1.00 87.06 87 SER A C 1
ATOM 711 O O . SER A 1 87 ? -15.911 4.501 10.660 1.00 87.06 87 SER A O 1
ATOM 713 N N . ARG A 1 88 ? -14.878 4.213 8.690 1.00 88.94 88 ARG A N 1
ATOM 714 C CA . ARG A 1 88 ? -16.034 3.562 8.046 1.00 88.94 88 ARG A CA 1
ATOM 715 C C . ARG A 1 88 ? -16.409 2.229 8.687 1.00 88.94 88 ARG A C 1
ATOM 717 O O . ARG A 1 88 ? -17.592 1.919 8.794 1.00 88.94 88 ARG A O 1
ATOM 724 N N . ILE A 1 89 ? -15.428 1.443 9.127 1.00 90.00 89 ILE A N 1
ATOM 725 C CA . ILE A 1 89 ? -15.685 0.191 9.850 1.00 90.00 89 ILE A CA 1
ATOM 726 C C . ILE A 1 89 ? -16.342 0.480 11.206 1.00 90.00 89 ILE A C 1
ATOM 728 O O . ILE A 1 89 ? -17.304 -0.199 11.561 1.00 90.00 89 ILE A O 1
ATOM 732 N N . CYS A 1 90 ? -15.868 1.487 11.943 1.00 89.69 90 CYS A N 1
ATOM 733 C CA . CYS A 1 90 ? -16.453 1.906 13.219 1.00 89.69 90 CYS A CA 1
ATOM 734 C C . CYS A 1 90 ? -17.909 2.364 13.058 1.00 89.69 90 CYS A C 1
ATOM 736 O O . CYS A 1 90 ? -18.771 1.893 13.798 1.00 89.69 90 CYS A O 1
ATOM 738 N N . GLU A 1 91 ? -18.193 3.199 12.051 1.00 90.00 91 GLU A N 1
ATOM 739 C CA . GLU A 1 91 ? -19.557 3.618 11.691 1.00 90.00 91 GLU A CA 1
ATOM 740 C C . GLU A 1 91 ? -20.451 2.407 11.396 1.00 90.00 91 GLU A C 1
ATOM 742 O O . GLU A 1 91 ? -21.526 2.265 11.975 1.00 90.00 91 GLU A O 1
ATOM 747 N N . TYR A 1 92 ? -19.982 1.489 10.544 1.00 93.38 92 TYR A N 1
ATOM 748 C CA . TYR A 1 92 ? -20.722 0.275 10.189 1.00 93.38 92 TYR A CA 1
ATOM 749 C C . TYR A 1 92 ? -21.002 -0.628 11.399 1.00 93.38 92 TYR A C 1
ATOM 751 O O . TYR A 1 92 ? -22.034 -1.296 11.460 1.00 93.38 92 TYR A O 1
ATOM 759 N N . LYS A 1 93 ? -20.085 -0.666 12.371 1.00 93.94 93 LYS A N 1
ATOM 760 C CA . LYS A 1 93 ? -20.226 -1.453 13.602 1.00 93.94 93 LYS A CA 1
ATOM 761 C C . LYS A 1 93 ? -20.989 -0.731 14.714 1.00 93.94 93 LYS A C 1
ATOM 763 O O . LYS A 1 93 ? -21.192 -1.336 15.762 1.00 93.94 93 LYS A O 1
ATOM 768 N N . GLY A 1 94 ? -21.425 0.511 14.497 1.00 93.56 94 GLY A N 1
ATOM 769 C CA . GLY A 1 94 ? -22.148 1.292 15.500 1.00 93.56 94 GLY A CA 1
ATOM 770 C C . GLY A 1 94 ? -21.284 1.688 16.699 1.00 93.56 94 GLY A C 1
ATOM 771 O O . GLY A 1 94 ? -21.799 1.826 17.806 1.00 93.56 94 GLY A O 1
ATOM 772 N N . VAL A 1 95 ? -19.970 1.839 16.505 1.00 92.69 95 VAL A N 1
ATOM 773 C CA . VAL A 1 95 ? -19.070 2.336 17.553 1.00 92.69 95 VAL A CA 1
ATOM 774 C C . VAL A 1 95 ? -19.407 3.801 17.830 1.00 92.69 95 VAL A C 1
ATOM 776 O O . VAL A 1 95 ? -19.415 4.622 16.913 1.00 92.69 95 VAL A O 1
ATOM 779 N N . ASN A 1 96 ? -19.691 4.132 19.091 1.00 90.69 96 ASN A N 1
ATOM 780 C CA . ASN A 1 96 ? -19.983 5.505 19.487 1.00 90.69 96 ASN A CA 1
ATOM 781 C C . ASN A 1 96 ? -18.685 6.323 19.554 1.00 90.69 96 ASN A C 1
ATOM 783 O O . ASN A 1 96 ? -17.844 6.067 20.409 1.00 90.69 96 ASN A O 1
ATOM 787 N N . VAL A 1 97 ? -18.559 7.305 18.661 1.00 86.69 97 VAL A N 1
ATOM 788 C CA . VAL A 1 97 ? -17.414 8.229 18.556 1.00 86.69 97 VAL A CA 1
ATOM 789 C C . VAL A 1 97 ? -17.796 9.680 18.896 1.00 86.69 97 VAL A C 1
ATOM 791 O O . VAL A 1 97 ? -17.087 10.609 18.526 1.00 86.69 97 VAL A O 1
ATOM 794 N N . SER A 1 98 ? -18.933 9.902 19.570 1.00 86.75 98 SER A N 1
ATOM 795 C CA . SER A 1 98 ? -19.494 11.252 19.797 1.00 86.75 98 SER A CA 1
ATOM 796 C C . SER A 1 98 ? -18.601 12.160 20.650 1.00 86.75 98 SER A C 1
ATOM 798 O O . SER A 1 98 ? -18.617 13.373 20.462 1.00 86.75 98 SER A O 1
ATOM 800 N N . ASP A 1 99 ? -17.807 11.573 21.547 1.00 89.62 99 ASP A N 1
ATOM 801 C CA . ASP A 1 99 ? -16.888 12.294 22.435 1.00 89.62 99 ASP A CA 1
ATOM 802 C C . ASP A 1 99 ? -15.449 12.368 21.876 1.00 89.62 99 ASP A C 1
ATOM 804 O O . ASP A 1 99 ? -14.535 12.836 22.557 1.00 89.62 99 ASP A O 1
ATOM 808 N N . GLU A 1 100 ? -15.215 11.898 20.643 1.00 87.00 100 GLU A N 1
ATOM 809 C CA . GLU A 1 100 ? -13.887 11.881 20.021 1.00 87.00 100 GLU A CA 1
ATOM 810 C C . GLU A 1 100 ? -13.620 13.116 19.141 1.00 87.00 100 GLU A C 1
ATOM 812 O O . GLU A 1 100 ? -14.508 13.688 18.504 1.00 87.00 100 GLU A O 1
ATOM 817 N N . GLN A 1 101 ? -12.349 13.519 19.052 1.00 83.56 101 GLN A N 1
ATOM 818 C CA . GLN A 1 101 ? -11.926 14.613 18.180 1.00 83.56 101 GLN A CA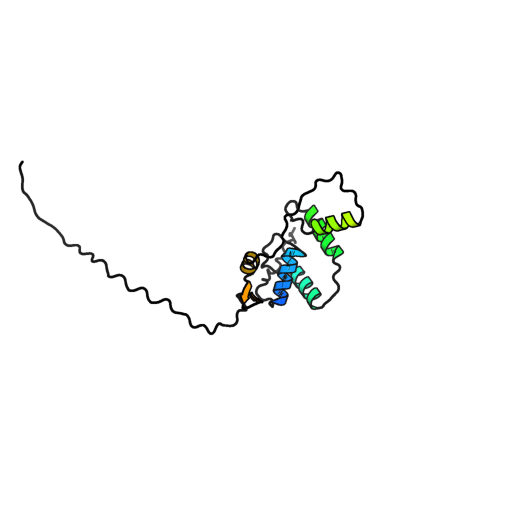 1
ATOM 819 C C . GLN A 1 101 ? -11.949 14.174 16.706 1.00 83.56 101 GLN A C 1
ATOM 821 O O . GLN A 1 101 ? -11.152 13.337 16.280 1.00 83.56 101 GLN A O 1
ATOM 826 N N . SER A 1 102 ? -12.809 14.793 15.897 1.00 81.75 102 SER A N 1
ATOM 827 C CA . SER A 1 102 ? -12.903 14.514 14.460 1.00 81.75 102 SER A CA 1
ATOM 828 C C . SER A 1 102 ? -12.013 15.441 13.623 1.00 81.75 102 SER A C 1
ATOM 830 O O . SER A 1 102 ? -11.872 16.631 13.899 1.00 81.75 102 SER A O 1
ATOM 832 N N . HIS A 1 103 ? -11.407 14.886 12.571 1.00 80.31 103 HIS A N 1
ATOM 833 C CA . HIS A 1 103 ? -10.666 15.636 11.556 1.00 80.31 103 HIS A CA 1
ATOM 834 C C . HIS A 1 103 ? -11.252 15.336 10.175 1.00 80.31 103 HIS A C 1
ATOM 836 O O . HIS A 1 103 ? -11.427 14.177 9.800 1.00 80.31 103 HIS A O 1
ATOM 842 N N . ASN A 1 104 ? -11.545 16.384 9.403 1.00 75.19 104 ASN A N 1
ATOM 843 C CA . ASN A 1 104 ? -12.085 16.238 8.054 1.00 75.19 104 ASN A CA 1
ATOM 844 C C . ASN A 1 104 ? -10.978 15.897 7.049 1.00 75.19 104 ASN A C 1
ATOM 846 O O . ASN A 1 104 ? -9.893 16.478 7.078 1.00 75.19 104 ASN A O 1
ATOM 850 N N . THR A 1 105 ? -11.271 14.983 6.123 1.00 66.06 105 THR A N 1
ATOM 851 C CA . THR A 1 105 ? -10.378 14.678 4.996 1.00 66.06 105 THR A CA 1
ATOM 852 C C . THR A 1 105 ? -10.642 15.633 3.830 1.00 66.06 105 THR A C 1
ATOM 854 O O . THR A 1 105 ? -11.784 16.001 3.550 1.00 66.06 105 THR A O 1
ATOM 857 N N . ILE A 1 106 ? -9.584 16.049 3.130 1.00 68.62 106 ILE A N 1
ATOM 858 C CA . ILE A 1 106 ? -9.698 16.886 1.930 1.00 68.62 106 ILE A CA 1
ATOM 859 C C . ILE A 1 106 ? -10.102 15.988 0.750 1.00 68.62 106 ILE A C 1
ATOM 861 O O . ILE A 1 106 ? -9.510 14.929 0.529 1.00 68.62 106 ILE A O 1
ATOM 865 N N . LYS A 1 107 ? -11.111 16.394 -0.032 1.00 59.75 107 LYS A N 1
ATOM 866 C CA . LYS A 1 107 ? -11.513 15.675 -1.251 1.00 59.75 107 LYS A CA 1
ATOM 867 C C . LYS A 1 107 ? -10.447 15.835 -2.341 1.00 59.75 107 LYS A C 1
ATOM 869 O O . LYS A 1 107 ? -10.452 16.847 -3.030 1.00 59.75 107 LYS A O 1
ATOM 874 N N . ALA A 1 108 ? -9.589 14.825 -2.506 1.00 52.41 108 ALA A N 1
ATOM 875 C CA . ALA A 1 108 ? -9.202 14.202 -3.785 1.00 52.41 108 ALA A CA 1
ATOM 876 C C . ALA A 1 108 ? -7.854 13.469 -3.652 1.00 52.41 108 ALA A C 1
ATOM 878 O O . ALA A 1 108 ? -6.800 14.053 -3.877 1.00 52.41 108 ALA A O 1
ATOM 879 N N . ASN A 1 109 ? -7.883 12.155 -3.415 1.00 55.59 109 ASN A N 1
ATOM 880 C CA . ASN A 1 109 ? -6.739 11.290 -3.723 1.00 55.59 109 ASN A CA 1
ATOM 881 C C . ASN A 1 109 ? -6.748 10.979 -5.227 1.00 55.59 109 ASN A C 1
ATOM 883 O O . ASN A 1 109 ? -6.972 9.844 -5.640 1.00 55.59 109 ASN A O 1
ATOM 887 N N . LYS A 1 110 ? -6.590 12.005 -6.069 1.00 57.75 110 LYS A N 1
ATOM 888 C CA . LYS A 1 110 ? -6.203 11.781 -7.464 1.00 57.75 110 LYS A CA 1
ATOM 889 C C . LYS A 1 110 ? -4.687 11.657 -7.469 1.00 57.75 110 LYS A C 1
ATOM 891 O O . LYS A 1 110 ? -4.011 12.544 -6.955 1.00 57.75 110 LYS A O 1
ATOM 896 N N . ILE A 1 111 ? -4.158 10.575 -8.036 1.00 62.56 111 ILE A N 1
ATOM 897 C CA . ILE A 1 111 ? -2.725 10.506 -8.331 1.00 62.56 111 ILE A CA 1
ATOM 898 C C . ILE A 1 111 ? -2.467 11.606 -9.358 1.00 62.56 111 ILE A C 1
ATOM 900 O O . ILE A 1 111 ? -2.903 11.510 -10.504 1.00 62.56 111 ILE A O 1
ATOM 904 N N . ALA A 1 112 ? -1.856 12.701 -8.912 1.00 68.06 112 ALA A N 1
ATOM 905 C CA . ALA A 1 112 ? -1.557 13.821 -9.784 1.00 68.06 112 ALA A CA 1
ATOM 906 C C . ALA A 1 112 ? -0.515 13.392 -10.822 1.00 68.06 112 ALA A C 1
ATOM 908 O O . ALA A 1 112 ? 0.347 12.556 -10.542 1.00 68.06 112 ALA A O 1
ATOM 909 N N . GLU A 1 113 ? -0.515 14.026 -11.992 1.00 68.06 113 GLU A N 1
ATOM 910 C CA . GLU A 1 113 ? 0.540 13.805 -12.989 1.00 68.06 113 GLU A CA 1
ATOM 911 C C . GLU A 1 113 ? 1.938 14.059 -12.412 1.00 68.06 113 GLU A C 1
ATOM 913 O O . GLU A 1 113 ? 2.899 13.390 -12.777 1.00 68.06 113 GLU A O 1
ATOM 918 N N . ASN A 1 114 ? 2.056 14.978 -11.451 1.00 67.12 114 ASN A N 1
ATOM 919 C CA . ASN A 1 114 ? 3.304 15.226 -10.734 1.00 67.12 114 ASN A CA 1
ATOM 920 C C . ASN A 1 114 ? 3.766 14.004 -9.927 1.00 67.12 114 ASN A C 1
ATOM 922 O O . ASN A 1 114 ? 4.961 13.724 -9.888 1.00 67.12 114 ASN A O 1
ATOM 926 N N . SER A 1 115 ? 2.839 13.248 -9.334 1.00 69.06 115 SER A N 1
ATOM 927 C CA . SER A 1 115 ? 3.147 11.988 -8.652 1.00 69.06 115 SER A CA 1
ATOM 928 C C . SER A 1 115 ? 3.636 10.936 -9.651 1.00 69.06 115 SER A C 1
ATOM 930 O O . SER A 1 115 ? 4.628 10.265 -9.384 1.00 69.06 115 SER A O 1
ATOM 932 N N . LEU A 1 116 ? 3.015 10.844 -10.834 1.00 74.50 116 LEU A N 1
ATOM 933 C CA . LEU A 1 116 ? 3.470 9.963 -11.923 1.00 74.50 116 LEU A CA 1
ATOM 934 C C . LEU A 1 116 ? 4.874 10.342 -12.416 1.00 74.50 116 LEU A C 1
ATOM 936 O O . LEU A 1 116 ? 5.744 9.477 -12.506 1.00 74.50 116 LEU A O 1
ATOM 940 N N . LYS A 1 117 ? 5.141 11.637 -12.623 1.00 73.38 117 LYS A N 1
ATOM 941 C CA . LYS A 1 117 ? 6.472 12.149 -12.990 1.00 73.38 117 LYS A CA 1
ATOM 942 C C . LYS A 1 117 ? 7.527 11.840 -11.926 1.00 73.38 117 LYS A C 1
ATOM 944 O O . LYS A 1 117 ? 8.634 11.434 -12.272 1.00 73.38 117 LYS A O 1
ATOM 949 N N . GLN A 1 118 ? 7.200 11.978 -10.638 1.00 67.69 118 GLN A N 1
ATOM 950 C CA . GLN A 1 118 ? 8.096 11.588 -9.538 1.00 67.69 118 GLN A CA 1
ATOM 951 C C . GLN A 1 118 ? 8.362 10.076 -9.511 1.00 67.69 118 GLN A C 1
ATOM 953 O O . GLN A 1 118 ? 9.479 9.651 -9.220 1.00 67.69 118 GLN A O 1
ATOM 958 N N . MET A 1 119 ? 7.374 9.269 -9.899 1.00 69.06 119 MET A N 1
ATOM 959 C CA . MET A 1 119 ? 7.519 7.828 -10.130 1.00 69.06 119 MET A CA 1
ATOM 960 C C . MET A 1 119 ? 8.201 7.495 -11.474 1.00 69.06 119 MET A C 1
ATOM 962 O O . MET A 1 119 ? 8.282 6.329 -11.848 1.00 69.06 119 MET A O 1
ATOM 966 N N . LYS A 1 120 ? 8.720 8.506 -12.192 1.00 75.69 120 LYS A N 1
ATOM 967 C CA . LYS A 1 120 ? 9.372 8.408 -13.509 1.00 75.69 120 LYS A CA 1
ATOM 968 C C . LYS A 1 120 ? 8.485 7.801 -14.598 1.00 75.69 120 LYS A C 1
ATOM 970 O O . LYS A 1 120 ? 9.006 7.348 -15.615 1.00 75.69 120 LYS A O 1
ATOM 975 N N . PHE A 1 121 ? 7.170 7.823 -14.411 1.00 79.56 121 PHE A N 1
ATOM 976 C CA . PHE A 1 121 ? 6.213 7.531 -15.465 1.00 79.56 121 PHE A CA 1
ATOM 977 C C . PHE A 1 121 ? 6.053 8.763 -16.355 1.00 79.56 121 PHE A C 1
ATOM 979 O O . PHE A 1 121 ? 5.811 9.875 -15.878 1.00 79.56 121 PHE A O 1
ATOM 986 N N . ILE A 1 122 ? 6.205 8.554 -17.654 1.00 81.25 122 ILE A N 1
ATOM 987 C CA . ILE A 1 122 ? 6.027 9.541 -18.710 1.00 81.25 122 ILE A CA 1
ATOM 988 C C . ILE A 1 122 ? 4.825 9.133 -19.570 1.00 81.25 122 ILE A C 1
ATOM 990 O O . ILE A 1 122 ? 4.590 7.937 -19.760 1.00 81.25 122 ILE A O 1
ATOM 994 N N . PRO A 1 123 ? 4.022 10.096 -20.048 1.00 81.38 123 PRO A N 1
ATOM 995 C CA . PRO A 1 123 ? 2.902 9.795 -20.929 1.00 81.38 123 PRO A CA 1
ATOM 996 C C . PRO A 1 123 ? 3.413 9.215 -22.257 1.00 81.38 123 PRO A C 1
ATOM 998 O O . PRO A 1 123 ? 4.379 9.714 -22.828 1.00 81.38 123 PRO A O 1
ATOM 1001 N N . PHE A 1 124 ? 2.752 8.167 -22.741 1.00 80.94 124 PHE A N 1
ATOM 1002 C CA . PHE A 1 124 ? 3.004 7.499 -24.014 1.00 80.94 124 PHE A CA 1
ATOM 1003 C C . PHE A 1 124 ? 1.656 7.154 -24.666 1.00 80.94 124 PHE A C 1
ATOM 1005 O O . PHE A 1 124 ? 0.990 6.184 -24.293 1.00 80.94 124 PHE A O 1
ATOM 1012 N N . GLY A 1 125 ? 1.210 7.998 -25.601 1.00 81.94 125 GLY A N 1
ATOM 1013 C CA . GLY A 1 125 ? -0.141 7.921 -26.167 1.00 81.94 125 GLY A CA 1
ATOM 1014 C C . GLY A 1 125 ? -1.219 8.046 -25.081 1.00 81.94 125 GLY A C 1
ATOM 1015 O O . GLY A 1 125 ? -1.223 9.007 -24.316 1.00 81.94 125 GLY A O 1
ATOM 1016 N N . ASN A 1 126 ? -2.103 7.046 -24.985 1.00 77.38 126 ASN A N 1
ATOM 1017 C CA . ASN A 1 126 ? -3.152 6.955 -23.955 1.00 77.38 126 ASN A CA 1
ATOM 1018 C C . ASN A 1 126 ? -2.708 6.189 -22.687 1.00 77.38 126 ASN A C 1
ATOM 1020 O O . ASN A 1 126 ? -3.544 5.814 -21.866 1.00 77.38 126 ASN A O 1
ATOM 1024 N N . THR A 1 127 ? -1.420 5.880 -22.532 1.00 78.44 127 THR A N 1
ATOM 1025 C CA . THR A 1 127 ? -0.860 5.093 -21.417 1.00 78.44 127 THR A CA 1
ATOM 1026 C C . THR A 1 127 ? 0.345 5.821 -20.809 1.00 78.44 127 THR A C 1
ATOM 1028 O O . THR A 1 127 ? 0.766 6.861 -21.307 1.00 78.44 127 THR A O 1
ATOM 1031 N N . TYR A 1 128 ? 0.885 5.319 -19.699 1.00 78.38 128 TYR A N 1
ATOM 1032 C CA . TYR A 1 128 ? 2.124 5.808 -19.100 1.00 78.38 128 TYR A CA 1
ATOM 1033 C C . TYR A 1 128 ? 3.188 4.710 -19.126 1.00 78.38 128 TYR A C 1
ATOM 1035 O O . TYR A 1 128 ? 2.907 3.573 -18.753 1.00 78.38 128 TYR A O 1
ATOM 1043 N N . ILE A 1 129 ? 4.413 5.059 -19.516 1.00 76.88 129 ILE A N 1
ATOM 1044 C CA . ILE A 1 129 ? 5.577 4.166 -19.495 1.00 76.88 129 ILE A CA 1
ATOM 1045 C C . ILE A 1 129 ? 6.631 4.723 -18.546 1.00 76.88 129 ILE A C 1
ATOM 1047 O O . ILE A 1 129 ? 6.751 5.934 -18.382 1.00 76.88 129 ILE A O 1
ATOM 1051 N N . HIS A 1 130 ? 7.385 3.869 -17.867 1.00 77.94 130 HIS A N 1
ATOM 1052 C CA . HIS A 1 130 ? 8.481 4.335 -17.027 1.00 77.94 130 HIS A CA 1
ATOM 1053 C C . HIS A 1 130 ? 9.675 4.746 -17.910 1.00 77.94 130 HIS A C 1
ATOM 1055 O O . HIS A 1 130 ? 10.013 4.050 -18.861 1.00 77.94 130 HIS A O 1
ATOM 1061 N N . LYS A 1 131 ? 10.357 5.855 -17.587 1.00 76.25 131 LYS A N 1
ATOM 1062 C CA . LYS A 1 131 ? 11.460 6.427 -18.391 1.00 76.25 131 LYS A CA 1
ATOM 1063 C C . LYS A 1 131 ? 12.565 5.417 -18.745 1.00 76.25 131 LYS A C 1
ATOM 1065 O O . LYS A 1 131 ? 13.191 5.548 -19.786 1.00 76.25 131 LYS A O 1
ATOM 1070 N N . GLY A 1 132 ? 12.829 4.448 -17.867 1.00 72.06 132 GLY A N 1
ATOM 1071 C CA . GLY A 1 132 ? 13.844 3.406 -18.087 1.00 72.06 132 GLY A CA 1
ATOM 1072 C C . GLY A 1 132 ? 13.430 2.291 -19.050 1.00 72.06 132 GLY A C 1
ATOM 1073 O O . GLY A 1 132 ? 14.299 1.563 -19.507 1.00 72.06 132 GLY A O 1
ATOM 1074 N N . ASP A 1 133 ? 12.138 2.186 -19.359 1.00 74.00 133 ASP A N 1
ATOM 1075 C CA . ASP A 1 133 ? 11.559 1.143 -20.214 1.00 74.00 133 ASP A CA 1
ATOM 1076 C C . ASP A 1 133 ? 11.061 1.726 -21.546 1.00 74.00 133 ASP A C 1
ATOM 1078 O O . ASP A 1 133 ? 10.363 1.054 -22.302 1.00 74.00 133 ASP A O 1
ATOM 1082 N N . MET A 1 134 ? 11.391 2.994 -21.822 1.00 73.94 134 MET A N 1
ATOM 1083 C CA . MET A 1 134 ? 11.072 3.633 -23.091 1.00 73.94 134 MET A CA 1
ATOM 1084 C C . MET A 1 134 ? 11.717 2.820 -24.221 1.00 73.94 134 MET A C 1
ATOM 1086 O O . MET A 1 134 ? 12.926 2.570 -24.146 1.00 73.94 134 MET A O 1
ATOM 1090 N N . PRO A 1 135 ? 10.964 2.410 -25.260 1.00 70.94 135 PRO A N 1
ATOM 1091 C CA . PRO A 1 135 ? 11.595 1.867 -26.452 1.00 70.94 135 PRO A CA 1
ATOM 1092 C C . PRO A 1 135 ? 12.609 2.898 -26.968 1.00 70.94 135 PRO A C 1
ATOM 1094 O O . PRO A 1 135 ? 12.327 4.098 -26.881 1.00 70.94 135 PRO A O 1
ATOM 1097 N N . PRO A 1 136 ? 13.792 2.476 -27.451 1.00 64.19 136 PRO A N 1
ATOM 1098 C CA . PRO A 1 136 ? 14.731 3.405 -28.063 1.00 64.19 136 PRO A CA 1
ATOM 1099 C C . PRO A 1 136 ? 13.971 4.189 -29.130 1.00 64.19 136 PRO A C 1
ATOM 1101 O O . PRO A 1 136 ? 13.369 3.607 -30.030 1.00 64.19 136 PRO A O 1
ATOM 1104 N N . SER A 1 137 ? 13.885 5.502 -28.947 1.00 60.56 137 SER A N 1
ATOM 1105 C CA . SER A 1 137 ? 13.228 6.354 -29.919 1.00 60.56 137 SER A CA 1
ATOM 1106 C C . SER A 1 137 ? 14.132 6.434 -31.137 1.00 60.56 137 SER A C 1
ATOM 1108 O O . SER A 1 137 ? 15.235 6.962 -31.020 1.00 60.56 137 SER A O 1
ATOM 1110 N N . ASP A 1 138 ? 13.641 6.021 -32.303 1.00 52.84 138 ASP A N 1
ATOM 1111 C CA . ASP A 1 138 ? 14.247 6.325 -33.610 1.00 52.84 138 ASP A CA 1
ATOM 1112 C C . ASP A 1 138 ? 14.123 7.825 -33.971 1.00 52.84 138 ASP A C 1
ATOM 1114 O O . ASP A 1 138 ? 14.094 8.211 -35.136 1.00 52.84 138 ASP A O 1
ATOM 1118 N N . HIS A 1 139 ? 14.013 8.701 -32.971 1.00 46.16 139 HIS A N 1
ATOM 1119 C CA . HIS A 1 139 ? 14.075 10.136 -33.165 1.00 46.16 139 HIS A CA 1
ATOM 1120 C C . HIS A 1 139 ? 15.538 10.536 -33.099 1.00 46.16 139 HIS A C 1
ATOM 1122 O O . HIS A 1 139 ? 16.114 10.673 -32.020 1.00 46.16 139 HIS A O 1
ATOM 1128 N N . GLU A 1 140 ? 16.105 10.650 -34.298 1.00 41.78 140 GLU A N 1
ATOM 1129 C CA . GLU A 1 140 ? 17.275 11.455 -34.609 1.00 41.78 140 GLU A CA 1
ATOM 1130 C C . GLU A 1 140 ? 17.313 12.672 -33.684 1.00 41.78 140 GLU A C 1
ATOM 1132 O O . GLU A 1 140 ? 16.320 13.386 -33.514 1.00 41.78 140 GLU A O 1
ATOM 1137 N N . GLU A 1 141 ? 18.458 12.847 -33.036 1.00 42.81 141 GLU A N 1
ATOM 1138 C CA . GLU A 1 141 ? 18.806 14.056 -32.317 1.00 42.81 141 GLU A CA 1
ATOM 1139 C C . GLU A 1 141 ? 18.535 15.236 -33.258 1.00 42.81 141 GLU A C 1
ATOM 1141 O O . GLU A 1 141 ? 19.282 15.456 -34.208 1.00 42.81 141 GLU A O 1
ATOM 1146 N N . GLU A 1 142 ? 17.438 15.969 -3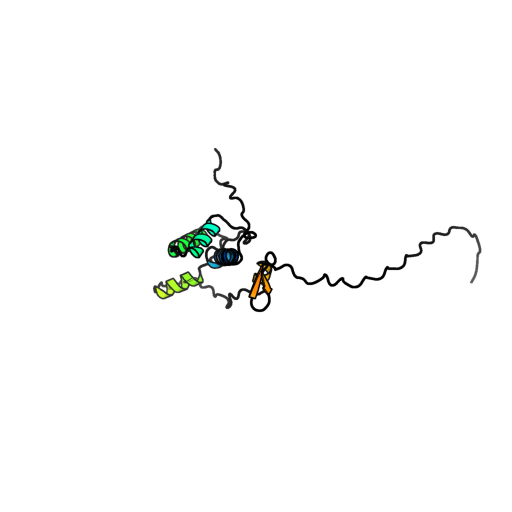3.041 1.00 42.16 142 GLU A N 1
ATOM 1147 C CA . GLU A 1 142 ? 17.242 17.264 -33.685 1.00 42.16 142 GLU A CA 1
ATOM 1148 C C . GLU A 1 142 ? 18.291 18.191 -33.062 1.00 42.16 142 GLU A C 1
ATOM 1150 O O . GLU A 1 142 ? 18.111 18.793 -32.000 1.00 42.16 142 GLU A O 1
ATOM 1155 N N . GLU A 1 143 ? 19.467 18.153 -33.683 1.00 39.53 143 GLU A N 1
ATOM 1156 C CA . GLU A 1 143 ? 20.618 19.002 -33.467 1.00 39.53 143 GLU A CA 1
ATOM 1157 C C . GLU A 1 143 ? 20.114 20.446 -33.378 1.00 39.53 143 GLU A C 1
ATOM 1159 O O . GLU A 1 143 ? 19.648 21.028 -34.359 1.00 39.53 143 GLU A O 1
ATOM 1164 N N . ASN A 1 144 ? 20.146 21.021 -32.170 1.00 42.62 144 ASN A N 1
ATOM 1165 C CA . ASN A 1 144 ? 19.912 22.452 -31.996 1.00 42.62 144 ASN A CA 1
ATOM 1166 C C . ASN A 1 144 ? 20.804 23.198 -33.004 1.00 42.62 144 ASN A C 1
ATOM 1168 O O . ASN A 1 144 ? 21.992 22.871 -33.091 1.00 42.62 144 ASN A O 1
ATOM 1172 N N . PRO A 1 145 ? 20.289 24.196 -33.746 1.00 44.78 145 PRO A N 1
ATOM 1173 C CA . PRO A 1 145 ? 21.086 24.862 -34.763 1.00 44.78 145 PRO A CA 1
ATOM 1174 C C . PRO A 1 145 ? 22.336 25.494 -34.124 1.00 44.78 145 PRO A C 1
ATOM 1176 O O . PRO A 1 145 ? 22.254 25.994 -32.996 1.00 44.78 145 PRO A O 1
ATOM 1179 N N . PRO A 1 146 ? 23.495 25.496 -34.809 1.00 43.22 146 PRO A N 1
ATOM 1180 C CA . PRO A 1 146 ? 24.751 25.920 -34.206 1.00 43.22 146 PRO A CA 1
ATOM 1181 C C . PRO A 1 146 ? 24.685 27.394 -33.801 1.00 43.22 146 PRO A C 1
ATOM 1183 O O . PRO A 1 146 ? 24.480 28.274 -34.641 1.00 43.22 146 PRO A O 1
ATOM 1186 N N . THR A 1 147 ? 24.899 27.683 -32.518 1.00 50.94 147 THR A N 1
ATOM 1187 C CA . THR A 1 147 ? 25.167 29.046 -32.048 1.00 50.94 147 THR A CA 1
ATOM 1188 C C . THR A 1 147 ? 26.416 29.559 -32.766 1.00 50.94 147 THR A C 1
ATOM 1190 O O . THR A 1 147 ? 27.502 29.003 -32.603 1.00 50.94 147 THR A O 1
ATOM 1193 N N . ALA A 1 148 ? 26.256 30.601 -33.586 1.00 50.94 148 ALA A N 1
ATOM 1194 C CA . ALA A 1 148 ? 27.349 31.225 -34.325 1.00 50.94 148 ALA A CA 1
ATOM 1195 C C . ALA A 1 148 ? 28.510 31.636 -33.386 1.00 50.94 148 ALA A C 1
ATOM 1197 O O . ALA A 1 148 ? 28.248 32.081 -32.262 1.00 50.94 148 ALA A O 1
ATOM 1198 N N . PRO A 1 149 ? 29.784 31.529 -33.814 1.00 47.47 149 PRO A N 1
ATOM 1199 C CA . PRO A 1 149 ? 30.922 31.908 -32.983 1.00 47.47 149 PRO A CA 1
ATOM 1200 C C . PRO A 1 149 ? 30.906 33.410 -32.686 1.00 47.47 149 PRO A C 1
ATOM 1202 O O . PRO A 1 149 ? 30.812 34.239 -33.590 1.00 47.47 149 PRO A O 1
ATOM 1205 N N . ILE A 1 150 ? 31.027 33.758 -31.407 1.00 51.75 150 ILE A N 1
ATOM 1206 C CA . ILE A 1 150 ? 31.236 35.131 -30.939 1.00 51.75 150 ILE A CA 1
ATOM 1207 C C . ILE A 1 150 ? 32.605 35.601 -31.482 1.00 51.75 150 ILE A C 1
ATOM 1209 O O . ILE A 1 150 ? 33.584 34.871 -31.301 1.00 51.75 150 ILE A O 1
ATOM 1213 N N . PRO A 1 151 ? 32.722 36.766 -32.154 1.00 50.34 151 PRO A N 1
ATOM 1214 C CA . PRO A 1 151 ? 34.010 37.244 -32.658 1.00 50.34 151 PRO A CA 1
ATOM 1215 C C . PRO A 1 151 ? 34.968 37.587 -31.501 1.00 50.34 151 PRO A C 1
ATOM 1217 O O . PRO A 1 151 ? 34.513 38.009 -30.433 1.00 50.34 151 PRO A O 1
ATOM 1220 N N . PRO A 1 152 ? 36.289 37.403 -31.686 1.00 43.72 152 PRO A N 1
ATOM 1221 C CA . PRO A 1 152 ? 37.267 37.619 -30.630 1.00 43.72 152 PRO A CA 1
ATOM 1222 C C . PRO A 1 152 ? 37.341 39.100 -30.249 1.00 43.72 152 PRO A C 1
ATOM 1224 O O . PRO A 1 152 ? 37.297 39.985 -31.100 1.00 43.72 152 PRO A O 1
ATOM 1227 N N . VAL A 1 153 ? 37.450 39.355 -28.946 1.00 45.09 153 VAL A N 1
ATOM 1228 C CA . VAL A 1 153 ? 37.686 40.692 -28.402 1.00 45.09 153 VAL A CA 1
ATOM 1229 C C . VAL A 1 153 ? 39.144 41.073 -28.685 1.00 45.09 153 VAL A C 1
ATOM 1231 O O . VAL A 1 153 ? 40.064 40.364 -28.274 1.00 45.09 153 VAL A O 1
ATOM 1234 N N . ASP A 1 154 ? 39.371 42.167 -29.410 1.00 40.72 154 ASP A N 1
ATOM 1235 C CA . ASP A 1 154 ? 40.718 42.676 -29.665 1.00 40.72 154 ASP A CA 1
ATOM 1236 C C . ASP A 1 154 ? 41.293 43.292 -28.382 1.00 40.72 154 ASP A C 1
ATOM 1238 O O . ASP A 1 154 ? 41.011 44.433 -28.014 1.00 40.72 154 ASP A O 1
ATOM 1242 N N . THR A 1 155 ? 42.136 42.535 -27.683 1.00 42.28 155 THR A N 1
ATOM 1243 C CA . THR A 1 155 ? 43.083 43.087 -26.713 1.00 42.28 155 THR A CA 1
ATOM 1244 C C . THR A 1 155 ? 44.270 43.678 -27.466 1.00 42.28 155 THR A C 1
ATOM 1246 O O . THR A 1 155 ? 45.171 42.938 -27.859 1.00 42.28 155 THR A O 1
ATOM 1249 N N . ASN A 1 156 ? 44.309 45.001 -27.639 1.00 37.09 156 ASN A N 1
ATOM 1250 C CA . ASN A 1 156 ? 45.533 45.695 -28.039 1.00 37.09 156 ASN A CA 1
ATOM 1251 C C . ASN A 1 156 ? 46.088 46.523 -26.870 1.00 37.09 156 ASN A C 1
ATOM 1253 O O . ASN A 1 156 ? 45.547 47.567 -26.506 1.00 37.09 156 ASN A O 1
ATOM 1257 N N . ILE A 1 157 ? 47.178 46.022 -26.288 1.00 40.12 157 ILE A N 1
ATOM 1258 C CA . ILE A 1 157 ? 48.088 46.761 -25.412 1.00 40.12 157 ILE A CA 1
ATOM 1259 C C . ILE A 1 157 ? 49.129 47.430 -26.317 1.00 40.12 157 ILE A C 1
ATOM 1261 O O . ILE A 1 157 ? 49.902 46.742 -26.978 1.00 40.12 157 ILE A O 1
ATOM 1265 N N . GLY A 1 158 ? 49.182 48.763 -26.307 1.00 32.88 158 GLY A N 1
ATOM 1266 C CA . GLY A 1 158 ? 50.205 49.552 -26.995 1.00 32.88 158 GLY A CA 1
ATOM 1267 C C . GLY A 1 158 ? 50.664 50.729 -26.137 1.00 32.88 158 GLY A C 1
ATOM 1268 O O . GLY A 1 158 ? 49.879 51.605 -25.791 1.00 32.88 158 GLY A O 1
ATOM 1269 N N . SER A 1 159 ? 51.936 50.696 -25.759 1.00 35.22 159 SER A N 1
ATOM 1270 C CA . SER A 1 159 ? 52.585 51.491 -24.718 1.00 35.22 159 SER A CA 1
ATOM 1271 C C . SER A 1 159 ? 52.924 52.947 -25.078 1.00 35.22 159 SER A C 1
ATOM 1273 O O . SER A 1 159 ? 53.368 53.248 -26.177 1.00 35.22 159 SER A O 1
ATOM 1275 N N . SER A 1 160 ? 52.902 53.774 -24.026 1.00 36.91 160 SER A N 1
ATOM 1276 C CA . SER A 1 160 ? 53.878 54.811 -23.634 1.00 36.91 160 SER A CA 1
ATOM 1277 C C . SER A 1 160 ? 54.085 56.116 -24.423 1.00 36.91 160 SER A C 1
ATOM 1279 O O . SER A 1 160 ? 54.364 56.133 -25.615 1.00 36.91 160 SER A O 1
ATOM 1281 N N . SER A 1 161 ? 54.242 57.157 -23.591 1.00 36.12 161 SER A N 1
ATOM 1282 C CA . SER A 1 161 ? 55.117 58.342 -23.682 1.00 36.12 161 SER A CA 1
ATOM 1283 C C . SER A 1 161 ? 54.598 59.610 -24.373 1.00 36.12 161 SER A C 1
ATOM 1285 O O . SER A 1 161 ? 54.177 59.601 -25.521 1.00 36.12 161 SER A O 1
ATOM 1287 N N . GLY A 1 162 ? 54.690 60.734 -23.647 1.00 32.88 162 GLY A N 1
ATOM 1288 C CA . GLY A 1 162 ? 54.466 62.079 -24.178 1.00 32.88 162 GLY A CA 1
ATOM 1289 C C . GLY A 1 162 ? 54.242 63.122 -23.083 1.00 32.88 162 GLY A C 1
ATOM 1290 O O . GLY A 1 162 ? 53.176 63.187 -22.490 1.00 32.88 162 GLY A O 1
ATOM 1291 N N . VAL A 1 163 ? 55.276 63.907 -22.804 1.00 35.50 163 VAL A N 1
ATOM 1292 C CA . VAL A 1 163 ? 55.386 64.954 -21.777 1.00 35.50 163 VAL A CA 1
ATOM 1293 C C . VAL A 1 163 ? 54.749 66.280 -22.221 1.00 35.50 163 VAL A C 1
ATOM 1295 O O . VAL A 1 163 ? 54.932 66.682 -23.363 1.00 35.50 163 VAL A O 1
ATOM 1298 N N . GLY A 1 164 ? 54.173 67.015 -21.259 1.00 32.06 164 GLY A N 1
ATOM 1299 C CA . GLY A 1 164 ? 54.280 68.481 -21.158 1.00 32.06 164 GLY A CA 1
ATOM 1300 C C . GLY A 1 164 ? 53.160 69.335 -21.766 1.00 32.06 164 GLY A C 1
ATOM 1301 O O . GLY A 1 164 ? 52.678 69.069 -22.859 1.00 32.06 164 GLY A O 1
ATOM 1302 N N . GLY A 1 165 ? 52.819 70.430 -21.075 1.00 32.56 165 GLY A N 1
ATOM 1303 C CA . GLY A 1 165 ? 52.153 71.586 -21.688 1.00 32.56 165 GLY A CA 1
ATOM 1304 C C . GLY A 1 165 ? 51.024 72.207 -20.871 1.00 32.56 165 GLY A C 1
ATOM 1305 O O . GLY A 1 165 ? 49.963 71.629 -20.712 1.00 32.56 165 GLY A O 1
ATOM 1306 N N . SER A 1 166 ? 51.277 73.406 -20.372 1.00 38.53 166 SER A N 1
ATOM 1307 C CA . SER A 1 166 ? 50.478 74.260 -19.495 1.00 38.53 166 SER A CA 1
ATOM 1308 C C . SER A 1 166 ? 49.372 75.101 -20.171 1.00 38.53 166 SER A C 1
ATOM 1310 O O . SER A 1 166 ? 49.445 75.410 -21.355 1.00 38.53 166 SER A O 1
ATOM 1312 N N . SER A 1 167 ? 48.480 75.615 -19.305 1.00 37.56 167 SER A N 1
ATOM 1313 C CA . SER A 1 167 ? 47.864 76.967 -19.249 1.00 37.56 167 SER A CA 1
ATOM 1314 C C . SER A 1 167 ? 46.576 77.348 -20.010 1.00 37.56 167 SER A C 1
ATOM 1316 O O . SER A 1 167 ? 46.474 77.184 -21.219 1.00 37.56 167 SER A O 1
ATOM 1318 N N . SER A 1 168 ? 45.724 78.060 -19.238 1.00 39.47 168 SER A N 1
ATOM 1319 C CA . SER A 1 168 ? 44.651 79.037 -19.566 1.00 39.47 168 SER A CA 1
ATOM 1320 C C . SER A 1 168 ? 43.410 78.496 -20.294 1.00 39.47 168 SER A C 1
ATOM 1322 O O . SER A 1 168 ? 43.541 77.744 -21.247 1.00 39.47 168 SER A O 1
ATOM 1324 N N . SER A 1 169 ? 42.177 78.793 -19.872 1.00 41.88 169 SER A N 1
ATOM 1325 C CA . SER A 1 169 ? 41.605 80.063 -19.383 1.00 41.88 169 SER A CA 1
ATOM 1326 C C . SER A 1 169 ? 40.606 79.890 -18.240 1.00 41.88 169 SER A C 1
ATOM 1328 O O . SER A 1 169 ? 40.037 78.785 -18.116 1.00 41.88 169 SER A O 1
#

pLDDT: mean 71.65, std 19.1, range [32.06, 94.19]

Foldseek 3Di:
DDDPPPPVQPFDFLVPPDPLLSVQLLCCCQAQQPDPDDSRTDGPVSVVVSVCVVVVNDDPSVVSLVVSCVVPVVDVPRDNRCVVVVVVVCVVVVPDCPVPDDDDDDPDPDCDVVNCVVSQWDDDPPDTDHPVPDDPDPDDDPPDPDDDDDDDDDDDDDDDDDDDDDDDD